Protein AF-A0A6V7JQX3-F1 (afdb_monomer_lite)

Radius of gyration: 16.18 Å; chains: 1; bounding box: 37×18×43 Å

Foldseek 3Di:
DAACPPPHHRDDPDCPPPVVLVVCVVVVNRDDDPDDPPDDDPDDHPVVVVVVVVVVVVVVVVVD

pLDDT: mean 86.84, std 7.9, range [55.62, 96.56]

Secondary structure (DSSP, 8-state):
---SSSSSTT--S-SSSHHHHHHHHHTTS-------TTPPP----HHHHHHHHHHHHHHHHT--

InterPro domains:
  IPR013120 Fatty acyl-CoA reductase-like, NAD-binding domain [PF07993] (6-53)
  IPR026055 Fatty acyl-CoA reductase [PTHR11011] (2-57)

Structure (mmCIF, N/CA/C/O backbone):
data_AF-A0A6V7JQX3-F1
#
_entry.id   AF-A0A6V7JQX3-F1
#
loop_
_atom_site.group_PDB
_atom_site.id
_atom_site.type_symbol
_atom_site.label_atom_id
_atom_site.label_alt_id
_atom_site.label_comp_id
_atom_site.label_asym_id
_atom_site.label_entity_id
_atom_site.label_seq_id
_atom_site.pdbx_PDB_ins_code
_atom_site.Cartn_x
_atom_site.Cartn_y
_atom_site.Cartn_z
_atom_site.occupancy
_atom_site.B_iso_or_equiv
_atom_site.auth_seq_id
_atom_site.auth_comp_id
_atom_site.auth_asym_id
_atom_site.auth_atom_id
_atom_site.pdbx_PDB_model_num
ATOM 1 N N . THR A 1 1 ? -2.170 2.933 0.927 1.00 73.44 1 THR A N 1
ATOM 2 C CA . THR A 1 1 ? -1.971 1.646 1.604 1.00 73.44 1 THR A CA 1
ATOM 3 C C . THR A 1 1 ? -0.647 1.655 2.336 1.00 73.44 1 THR A C 1
ATOM 5 O O . THR A 1 1 ? 0.247 2.375 1.903 1.00 73.44 1 THR A O 1
ATOM 8 N N . GLY A 1 2 ? -0.528 0.924 3.446 1.00 83.81 2 GLY A N 1
ATOM 9 C CA . GLY A 1 2 ? 0.768 0.693 4.091 1.00 83.81 2 GLY A CA 1
ATOM 10 C C . GLY A 1 2 ? 1.602 -0.341 3.330 1.00 83.81 2 GLY A C 1
ATOM 11 O O . GLY A 1 2 ? 1.047 -1.132 2.566 1.00 83.81 2 GLY A O 1
ATOM 12 N N . ALA A 1 3 ? 2.915 -0.318 3.530 1.00 90.44 3 ALA A N 1
ATOM 13 C CA . ALA A 1 3 ? 3.824 -1.361 3.076 1.00 90.44 3 ALA A CA 1
ATOM 14 C C . ALA A 1 3 ? 3.526 -2.690 3.776 1.00 90.44 3 ALA A C 1
ATOM 16 O O . ALA A 1 3 ? 3.175 -2.703 4.961 1.00 90.44 3 ALA A O 1
ATOM 17 N N . TRP A 1 4 ? 3.682 -3.797 3.056 1.00 89.38 4 TRP A N 1
ATOM 18 C CA . TRP A 1 4 ? 3.590 -5.131 3.637 1.00 89.38 4 TRP A CA 1
ATOM 19 C C . TRP A 1 4 ? 4.888 -5.494 4.375 1.00 89.38 4 TRP A C 1
ATOM 21 O O . TRP A 1 4 ? 4.833 -5.905 5.535 1.00 89.38 4 TRP A O 1
ATOM 31 N N . GLN A 1 5 ? 6.046 -5.284 3.743 1.00 91.19 5 GLN A N 1
ATOM 32 C CA . GLN A 1 5 ? 7.368 -5.605 4.296 1.00 91.19 5 GLN A CA 1
ATOM 33 C C . GLN A 1 5 ? 8.330 -4.413 4.286 1.00 91.19 5 GLN A C 1
ATOM 35 O O . GLN A 1 5 ? 8.875 -4.068 5.335 1.00 91.19 5 GLN A O 1
ATOM 40 N N . GLU A 1 6 ? 8.528 -3.768 3.137 1.00 89.62 6 GLU A N 1
ATOM 41 C CA . GLU A 1 6 ? 9.596 -2.775 2.949 1.00 89.62 6 GLU A CA 1
ATOM 42 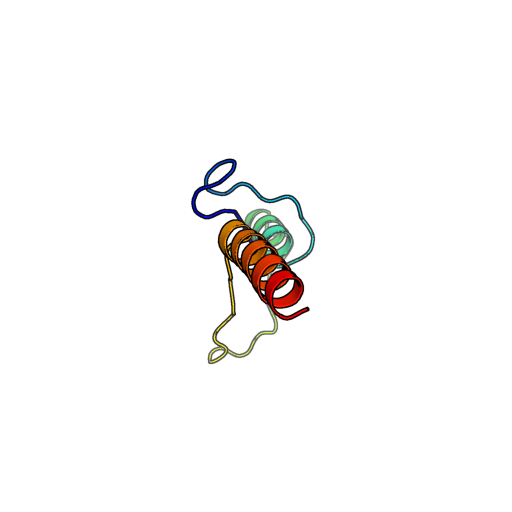C C . GLU A 1 6 ? 9.036 -1.361 2.739 1.00 89.62 6 GLU A C 1
ATOM 44 O O . GLU A 1 6 ? 8.028 -1.193 2.054 1.00 89.62 6 GLU A O 1
ATOM 49 N N . PRO A 1 7 ? 9.663 -0.300 3.283 1.00 84.44 7 PRO A N 1
ATOM 50 C CA . PRO A 1 7 ? 10.868 -0.282 4.121 1.00 84.44 7 PRO A CA 1
ATOM 51 C C . PRO A 1 7 ? 10.621 -0.706 5.580 1.00 84.44 7 PRO A C 1
ATOM 53 O O . PRO A 1 7 ? 11.548 -1.130 6.260 1.00 84.44 7 PRO A O 1
ATOM 56 N N . ILE A 1 8 ? 9.384 -0.577 6.071 1.00 90.88 8 ILE A N 1
ATOM 57 C CA . ILE A 1 8 ? 8.925 -1.061 7.381 1.00 90.88 8 ILE A CA 1
ATOM 58 C C . ILE A 1 8 ? 7.468 -1.501 7.207 1.00 90.88 8 ILE A C 1
ATOM 60 O O . ILE A 1 8 ? 6.679 -0.773 6.600 1.00 90.88 8 ILE A O 1
ATOM 64 N N . ALA A 1 9 ? 7.076 -2.645 7.767 1.00 90.25 9 ALA A N 1
ATOM 65 C CA . ALA A 1 9 ? 5.688 -3.102 7.735 1.00 90.25 9 ALA A CA 1
ATOM 66 C C . ALA A 1 9 ? 4.723 -2.036 8.295 1.00 90.25 9 ALA A C 1
ATOM 68 O O . ALA A 1 9 ? 4.939 -1.462 9.365 1.00 90.25 9 ALA A O 1
ATOM 69 N N . GLY A 1 10 ? 3.651 -1.750 7.556 1.00 85.56 10 GLY A N 1
ATOM 70 C CA . GLY A 1 10 ? 2.668 -0.717 7.889 1.00 85.56 10 GLY A CA 1
ATOM 71 C C . GLY A 1 10 ? 3.102 0.717 7.566 1.00 85.56 10 GLY A C 1
ATOM 72 O O . GLY A 1 10 ? 2.299 1.640 7.734 1.00 85.56 10 GLY A O 1
ATOM 73 N N . TRP A 1 11 ? 4.323 0.933 7.067 1.00 86.56 11 TRP A N 1
ATOM 74 C CA . TRP A 1 11 ? 4.785 2.262 6.673 1.00 86.56 11 TRP A CA 1
ATOM 75 C C . TRP A 1 11 ? 3.915 2.841 5.556 1.00 86.56 11 TRP A C 1
ATOM 77 O O . TRP A 1 11 ? 3.647 2.191 4.549 1.00 86.56 11 TRP A O 1
ATOM 87 N N . THR A 1 12 ? 3.453 4.077 5.737 1.00 76.50 12 THR A N 1
ATOM 88 C CA . THR A 1 12 ? 2.578 4.781 4.793 1.00 76.50 12 THR A CA 1
ATOM 89 C C . THR A 1 12 ? 3.052 6.219 4.639 1.00 76.50 12 THR A C 1
ATOM 91 O O . THR A 1 12 ? 3.299 6.909 5.625 1.00 76.50 12 THR A O 1
ATOM 94 N N . THR A 1 13 ? 3.145 6.699 3.402 1.00 68.81 13 THR A N 1
ATOM 95 C CA . THR A 1 13 ? 3.571 8.076 3.089 1.00 68.81 13 THR A CA 1
ATOM 96 C C . THR A 1 13 ? 2.407 9.0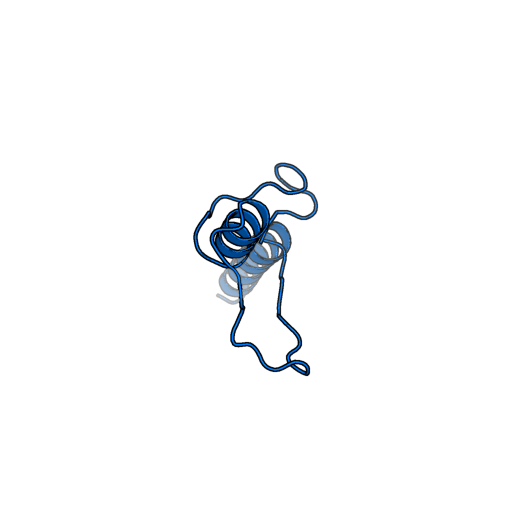59 3.025 1.00 68.81 13 THR A C 1
ATOM 98 O O . THR A 1 13 ? 2.599 10.267 3.141 1.00 68.81 13 THR A O 1
ATOM 101 N N . SER A 1 14 ? 1.181 8.555 2.864 1.00 68.94 14 SER A N 1
ATOM 102 C CA . SER A 1 14 ? 0.002 9.375 2.602 1.00 68.94 14 SER A CA 1
ATOM 103 C C . SER A 1 14 ? -1.035 9.261 3.717 1.00 68.94 14 SER A C 1
ATOM 105 O O . SER A 1 14 ? -1.466 8.162 4.076 1.00 68.94 14 SER A O 1
ATOM 107 N N . LYS A 1 15 ? -1.477 10.419 4.222 1.00 68.31 15 LYS A N 1
ATOM 108 C CA . LYS A 1 15 ? -2.724 10.570 4.996 1.00 68.31 15 LYS A CA 1
ATOM 109 C C . LYS A 1 15 ? -3.944 10.725 4.086 1.00 68.31 15 LYS A C 1
ATOM 111 O O . LYS A 1 15 ? -5.070 10.663 4.562 1.00 68.31 15 LYS A O 1
ATOM 116 N N . ASN A 1 16 ? -3.734 10.931 2.791 1.00 71.69 16 ASN A N 1
ATOM 117 C CA . ASN A 1 16 ? -4.800 11.096 1.818 1.00 71.69 16 ASN A CA 1
ATOM 118 C C . ASN A 1 16 ? -5.261 9.700 1.375 1.00 71.69 16 ASN A C 1
ATOM 120 O O . ASN A 1 16 ? -4.444 8.897 0.919 1.00 71.69 16 ASN A O 1
ATOM 124 N N . GLY A 1 17 ? -6.551 9.402 1.554 1.00 78.56 17 GLY A N 1
ATOM 125 C CA . GLY A 1 17 ? -7.163 8.122 1.183 1.00 78.56 17 GLY A CA 1
ATOM 126 C C . GLY A 1 17 ? -7.649 7.279 2.377 1.00 78.56 17 GLY A C 1
ATOM 127 O O . GLY A 1 17 ? -7.996 7.842 3.423 1.00 78.56 17 GLY A O 1
ATOM 128 N N . PRO A 1 18 ? -7.686 5.936 2.241 1.00 80.56 18 PRO A N 1
ATOM 129 C CA . PRO A 1 18 ? -8.254 5.022 3.240 1.00 80.56 18 PRO A CA 1
ATOM 130 C C . PRO A 1 18 ? -7.659 5.169 4.638 1.00 80.56 18 PRO A C 1
ATOM 132 O O . PRO A 1 18 ? -8.373 5.076 5.630 1.00 80.56 18 PRO A O 1
ATOM 135 N N . GLN A 1 19 ? -6.361 5.448 4.741 1.00 83.38 19 GLN A N 1
ATOM 136 C CA . GLN A 1 19 ? -5.681 5.590 6.028 1.00 83.38 19 GLN A CA 1
ATOM 137 C C . GLN A 1 19 ? -6.116 6.860 6.770 1.00 83.38 19 GLN A C 1
ATOM 139 O O . GLN A 1 19 ? -6.326 6.821 7.980 1.00 83.38 19 GLN A O 1
ATOM 144 N N . GLY A 1 20 ? -6.304 7.977 6.061 1.00 85.50 20 GLY A N 1
ATOM 145 C CA . GLY A 1 20 ? -6.864 9.198 6.649 1.00 85.50 20 GLY A CA 1
ATOM 146 C C . GLY A 1 20 ? -8.318 9.020 7.059 1.00 85.50 20 GLY A C 1
ATOM 147 O O . GLY A 1 20 ? -8.721 9.501 8.117 1.00 85.50 20 GLY A O 1
ATOM 148 N N . PHE A 1 21 ? -9.081 8.270 6.261 1.00 86.88 21 PHE A N 1
ATOM 149 C CA . PHE A 1 21 ? -10.451 7.898 6.594 1.00 86.88 21 PHE A CA 1
ATOM 150 C C . PHE A 1 21 ? -10.510 7.053 7.871 1.00 86.88 21 PHE A C 1
ATOM 152 O O . PHE A 1 21 ? -11.240 7.403 8.796 1.00 86.88 21 PHE A O 1
ATOM 159 N N . LEU A 1 22 ? -9.691 5.999 7.959 1.00 86.00 22 LEU A N 1
ATOM 160 C CA . LEU A 1 22 ? -9.551 5.159 9.150 1.00 86.00 22 LEU A CA 1
ATOM 161 C C . LEU A 1 22 ? -9.154 5.997 10.365 1.00 86.00 22 LEU A C 1
ATOM 163 O O . LEU A 1 22 ? -9.815 5.914 11.391 1.00 86.00 22 LEU A O 1
ATOM 167 N N . MET A 1 23 ? -8.159 6.880 10.238 1.00 87.44 23 MET A N 1
ATOM 168 C CA . MET A 1 23 ? -7.759 7.778 11.326 1.00 87.44 23 MET A CA 1
ATOM 169 C C . MET A 1 23 ? -8.908 8.702 11.767 1.00 87.44 23 MET A C 1
ATOM 171 O O . MET A 1 23 ? -9.112 8.916 12.963 1.00 87.44 23 MET A O 1
ATOM 175 N N . GLY A 1 24 ? -9.674 9.247 10.819 1.00 90.62 24 GLY A N 1
ATOM 176 C CA . GLY A 1 24 ? -10.852 10.071 11.098 1.00 90.62 24 GLY A CA 1
ATOM 177 C C . GLY A 1 24 ? -11.984 9.290 11.768 1.00 90.62 24 GLY A C 1
ATOM 178 O O . GLY A 1 24 ? -12.650 9.826 12.656 1.00 90.62 24 GLY A O 1
ATOM 179 N N . ALA A 1 25 ? -12.172 8.025 11.389 1.00 90.88 25 ALA A N 1
ATOM 180 C CA . ALA A 1 25 ? -13.152 7.126 11.991 1.00 90.88 25 ALA A CA 1
ATOM 181 C C . ALA A 1 25 ? -12.737 6.728 13.412 1.00 90.88 25 ALA A C 1
ATOM 183 O O . ALA A 1 25 ? -13.546 6.826 14.331 1.00 90.88 25 ALA A O 1
ATOM 184 N N . SER A 1 26 ? -11.459 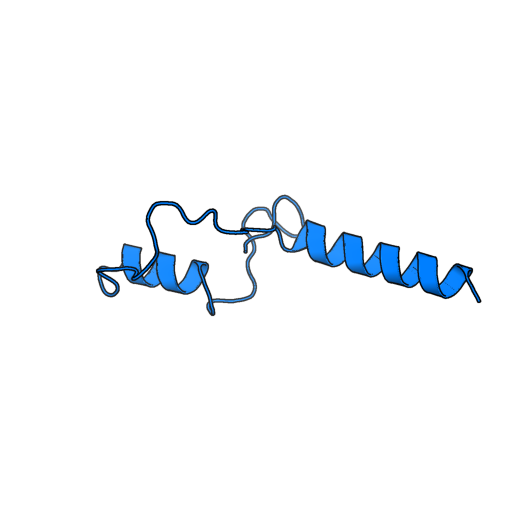6.399 13.629 1.00 90.25 26 SER A N 1
ATOM 185 C CA . SER A 1 26 ? -10.899 6.107 14.957 1.00 90.25 26 SER A CA 1
ATOM 186 C C . SER A 1 26 ? -11.013 7.293 15.915 1.00 90.25 26 SER A C 1
ATOM 188 O O . SER A 1 26 ? -11.207 7.102 17.110 1.00 90.25 26 SER A O 1
ATOM 190 N N . LYS A 1 27 ? -10.929 8.527 15.402 1.00 92.31 27 LYS A N 1
ATOM 191 C CA . LYS A 1 27 ? -11.160 9.752 16.185 1.00 92.31 27 LYS A CA 1
ATOM 192 C C . LYS A 1 27 ? -12.644 10.096 16.378 1.00 92.31 27 LYS A C 1
ATOM 194 O O . LYS A 1 27 ? -12.945 11.088 17.035 1.00 92.31 27 LYS A O 1
ATOM 199 N N . GLY A 1 28 ? -13.570 9.341 15.784 1.00 91.75 28 GLY A N 1
ATOM 200 C CA . GLY A 1 28 ? -15.013 9.601 15.846 1.00 91.75 28 GLY A CA 1
ATOM 201 C C . GLY A 1 28 ? -15.491 10.807 15.025 1.00 91.75 28 GLY A C 1
ATOM 202 O O . GLY A 1 28 ? -16.661 11.187 15.118 1.00 91.75 28 GLY A O 1
ATOM 203 N N . VAL A 1 29 ? -14.607 11.407 14.219 1.00 92.75 29 VAL A N 1
ATOM 204 C CA . VAL A 1 29 ? -14.924 12.526 13.315 1.00 92.75 29 VAL A CA 1
ATOM 205 C C . VAL A 1 29 ? -15.716 12.012 12.116 1.00 92.75 29 VAL A C 1
ATOM 207 O O . VAL A 1 29 ? -16.723 12.592 11.716 1.00 92.75 29 VAL A O 1
ATOM 210 N N . VAL A 1 30 ? -15.278 10.883 11.565 1.00 89.69 30 VAL A N 1
ATOM 211 C CA . VAL A 1 30 ? -15.942 10.205 10.456 1.00 89.69 30 VAL A CA 1
ATOM 212 C C . VAL A 1 30 ? -16.914 9.172 11.021 1.00 89.69 30 VAL A C 1
ATOM 214 O O . VAL A 1 30 ? -16.505 8.261 11.733 1.00 89.69 30 VAL A O 1
ATOM 217 N N . ARG A 1 31 ? -18.208 9.311 10.705 1.00 88.50 31 ARG A N 1
ATOM 218 C CA . ARG A 1 31 ? -19.282 8.461 11.264 1.00 88.50 31 ARG A CA 1
ATOM 219 C C . ARG A 1 31 ? -19.932 7.509 10.267 1.00 88.50 31 ARG A C 1
ATOM 221 O O . ARG A 1 31 ? -20.566 6.548 10.685 1.00 88.50 31 ARG A O 1
ATOM 228 N N . ARG A 1 32 ? -19.837 7.788 8.965 1.00 85.44 32 ARG A N 1
ATOM 229 C CA . ARG A 1 32 ? -20.413 6.954 7.900 1.00 85.44 32 ARG A CA 1
ATOM 230 C C . ARG A 1 32 ? -19.521 7.005 6.665 1.00 85.44 32 ARG A C 1
ATOM 232 O O . ARG A 1 32 ? -19.046 8.080 6.308 1.00 85.44 32 ARG A O 1
ATOM 239 N N . LEU A 1 33 ? -19.336 5.856 6.018 1.00 83.62 33 LEU A N 1
ATOM 240 C CA . LEU A 1 33 ? -18.744 5.752 4.687 1.00 83.62 33 LEU A CA 1
ATOM 241 C C . LEU A 1 33 ? -19.872 5.433 3.695 1.00 83.62 33 LEU A C 1
ATOM 243 O O . LEU A 1 33 ? -20.481 4.370 3.828 1.00 83.62 33 LEU A O 1
ATOM 247 N N . PRO A 1 34 ? -20.195 6.315 2.735 1.00 83.00 34 PRO A N 1
ATOM 248 C CA . PRO A 1 34 ? -21.137 5.993 1.670 1.00 83.00 34 PRO A CA 1
ATOM 249 C C . PRO A 1 34 ? -20.457 5.039 0.679 1.00 83.00 34 PRO A C 1
ATOM 251 O O . PRO A 1 34 ? -19.893 5.460 -0.326 1.00 83.00 34 PRO A O 1
ATOM 254 N N . VAL A 1 35 ? -20.465 3.749 1.003 1.00 85.56 35 VAL A N 1
ATOM 255 C CA . VAL A 1 35 ? -19.937 2.675 0.158 1.00 85.56 35 VAL A CA 1
ATOM 256 C C . VAL A 1 35 ? -20.961 1.550 0.078 1.00 85.56 35 VAL A C 1
ATOM 258 O O . VAL A 1 35 ? -21.675 1.280 1.046 1.00 85.56 35 VAL A O 1
ATOM 261 N N . ALA A 1 36 ? -21.063 0.908 -1.083 1.00 91.44 36 ALA A N 1
ATOM 262 C CA . ALA A 1 36 ? -21.922 -0.254 -1.238 1.00 91.44 36 ALA A CA 1
ATOM 263 C C . ALA A 1 36 ? -21.382 -1.428 -0.405 1.00 91.44 36 ALA A C 1
ATOM 265 O O . ALA A 1 36 ? -20.184 -1.699 -0.407 1.00 91.44 36 ALA A O 1
ATOM 266 N N . SER A 1 37 ? -22.268 -2.152 0.282 1.00 87.75 37 SER A N 1
ATOM 267 C CA . SER A 1 37 ? -21.893 -3.274 1.158 1.00 87.75 37 SER A CA 1
ATOM 268 C C . SER A 1 37 ? -21.277 -4.464 0.419 1.00 87.75 37 SER A C 1
ATOM 270 O O . SER A 1 37 ? -20.597 -5.277 1.032 1.00 87.75 37 SER A O 1
ATOM 272 N N . HIS A 1 38 ? -21.518 -4.568 -0.887 1.00 91.88 38 HIS A N 1
ATOM 273 C CA . HIS A 1 38 ? -20.974 -5.611 -1.755 1.00 91.88 38 HIS A CA 1
ATOM 274 C C . HIS A 1 38 ? -19.693 -5.175 -2.482 1.00 91.88 38 HIS A C 1
ATOM 276 O O . HIS A 1 38 ? -19.191 -5.917 -3.324 1.00 91.88 38 HIS A O 1
ATOM 282 N N . LEU A 1 39 ? -19.178 -3.970 -2.212 1.00 90.12 39 LEU A N 1
ATOM 283 C CA . LEU A 1 39 ? -17.966 -3.488 -2.858 1.00 90.12 39 LEU A CA 1
ATOM 284 C C . LEU A 1 39 ? -16.738 -4.171 -2.248 1.00 90.12 39 LEU A C 1
ATOM 286 O O . LEU A 1 39 ? -16.483 -4.057 -1.049 1.00 90.12 39 LEU A O 1
ATOM 290 N N . ILE A 1 40 ? -15.949 -4.831 -3.092 1.00 89.50 40 ILE A N 1
ATOM 291 C CA . ILE A 1 40 ? -14.611 -5.305 -2.737 1.00 89.50 40 ILE A CA 1
ATOM 292 C C . ILE A 1 40 ? -13.649 -4.140 -2.971 1.00 89.50 40 ILE A C 1
ATOM 294 O O . ILE A 1 40 ? -13.612 -3.578 -4.062 1.00 89.50 40 ILE A O 1
ATOM 298 N N . TYR A 1 41 ? -12.921 -3.733 -1.931 1.00 83.75 41 TYR A N 1
ATOM 299 C CA . TYR A 1 41 ? -11.990 -2.610 -2.017 1.00 83.75 41 TYR A CA 1
ATOM 300 C C . TYR A 1 41 ? -10.575 -3.094 -2.339 1.00 83.75 41 TYR A C 1
ATOM 302 O O . TYR A 1 41 ? -10.012 -3.900 -1.597 1.00 83.75 41 TYR A O 1
ATOM 310 N N . ASP A 1 42 ? -9.975 -2.542 -3.391 1.00 85.62 42 ASP A N 1
ATOM 311 C CA . ASP A 1 42 ? -8.608 -2.871 -3.795 1.00 85.62 42 ASP A CA 1
ATOM 312 C C . ASP A 1 42 ? -7.585 -2.157 -2.901 1.00 85.62 42 ASP A C 1
ATOM 314 O O . ASP A 1 42 ? -7.188 -1.012 -3.131 1.00 85.62 42 ASP A O 1
ATOM 318 N N . TYR A 1 43 ? -7.147 -2.843 -1.843 1.00 83.44 43 TYR A N 1
ATOM 319 C CA . TYR A 1 43 ? -6.144 -2.333 -0.907 1.00 83.44 43 TYR A CA 1
ATOM 320 C C . TYR A 1 43 ? -4.762 -2.938 -1.179 1.00 83.44 43 TYR A C 1
ATOM 322 O O . TYR A 1 43 ? -4.311 -3.846 -0.485 1.00 83.44 43 TYR A O 1
ATOM 330 N N . ILE A 1 44 ? -4.083 -2.428 -2.209 1.00 88.00 44 ILE A N 1
ATOM 331 C CA . ILE A 1 44 ? -2.797 -2.972 -2.675 1.00 88.00 44 ILE A CA 1
ATOM 332 C C . ILE A 1 44 ? -1.623 -2.340 -1.899 1.00 88.00 44 ILE A C 1
ATOM 334 O O . ILE A 1 44 ? -1.553 -1.105 -1.846 1.00 88.00 44 ILE A O 1
ATOM 338 N N . PRO A 1 45 ? -0.709 -3.135 -1.299 1.00 88.94 45 PRO A N 1
ATOM 339 C CA . PRO A 1 45 ? 0.508 -2.660 -0.627 1.00 88.94 45 PRO A CA 1
ATOM 340 C C . PRO A 1 45 ? 1.435 -1.857 -1.542 1.00 88.94 45 PRO A C 1
ATOM 342 O O . PRO A 1 45 ? 1.603 -2.179 -2.717 1.00 88.94 45 PRO A O 1
ATOM 345 N N . ILE A 1 46 ? 2.049 -0.803 -1.000 1.00 88.06 46 ILE A N 1
ATOM 346 C CA . ILE A 1 46 ? 2.882 0.118 -1.790 1.00 88.06 46 ILE A CA 1
ATOM 347 C C . ILE A 1 46 ? 4.176 -0.532 -2.290 1.00 88.06 46 ILE A C 1
ATOM 349 O O . ILE A 1 46 ? 4.600 -0.264 -3.408 1.00 88.06 46 ILE A O 1
ATOM 353 N N . ASP A 1 47 ? 4.773 -1.411 -1.495 1.00 91.38 47 ASP A N 1
ATOM 354 C CA . ASP A 1 47 ? 5.978 -2.165 -1.836 1.00 91.38 47 ASP A CA 1
ATOM 355 C C . ASP A 1 47 ? 5.761 -3.075 -3.046 1.00 91.38 47 ASP A C 1
ATOM 357 O O . ASP A 1 47 ? 6.591 -3.108 -3.952 1.00 91.38 47 ASP A O 1
ATOM 361 N N . ILE A 1 48 ? 4.596 -3.721 -3.136 1.00 92.62 48 ILE A N 1
ATOM 362 C CA . ILE A 1 48 ? 4.227 -4.519 -4.313 1.00 92.62 48 ILE A CA 1
ATOM 363 C C . ILE A 1 48 ? 4.134 -3.634 -5.561 1.00 92.62 48 ILE A C 1
ATOM 365 O O . ILE A 1 48 ? 4.671 -3.988 -6.610 1.00 92.62 48 ILE A O 1
ATOM 369 N N . VAL A 1 49 ? 3.483 -2.472 -5.452 1.00 91.50 49 VAL A N 1
ATOM 370 C CA . VAL A 1 49 ? 3.324 -1.539 -6.578 1.00 91.50 49 VAL A CA 1
ATOM 371 C C . VAL A 1 49 ? 4.679 -1.018 -7.055 1.00 91.50 49 VAL A C 1
ATOM 373 O O . VAL A 1 49 ? 4.952 -1.032 -8.253 1.00 91.50 49 VAL A O 1
ATOM 376 N N . VAL A 1 50 ? 5.542 -0.584 -6.135 1.00 92.19 50 VAL A N 1
ATOM 377 C CA . VAL A 1 50 ? 6.867 -0.045 -6.473 1.00 92.19 50 VAL A CA 1
ATOM 378 C C . VAL A 1 50 ? 7.732 -1.112 -7.142 1.00 92.19 50 VAL A C 1
ATOM 380 O O . VAL A 1 50 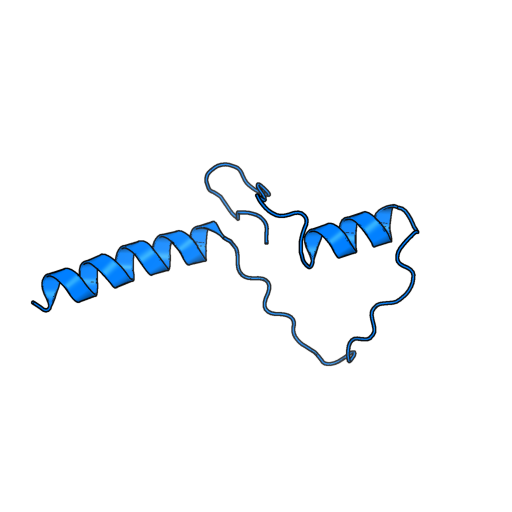? 8.288 -0.857 -8.211 1.00 92.19 50 VAL A O 1
ATOM 383 N N . ASN A 1 51 ? 7.782 -2.321 -6.581 1.00 93.62 51 ASN A N 1
ATOM 384 C CA . ASN A 1 51 ? 8.556 -3.421 -7.155 1.00 93.62 51 ASN A CA 1
ATOM 385 C C . ASN A 1 51 ? 8.048 -3.807 -8.551 1.00 93.62 51 ASN A C 1
ATOM 387 O O . ASN A 1 51 ? 8.849 -3.997 -9.467 1.00 93.62 51 ASN A O 1
ATOM 391 N N . ALA A 1 52 ? 6.727 -3.848 -8.751 1.00 94.88 52 ALA A N 1
ATOM 392 C CA . ALA A 1 52 ? 6.138 -4.132 -10.058 1.00 94.88 52 ALA A CA 1
ATOM 393 C C . ALA A 1 52 ? 6.508 -3.075 -11.111 1.00 94.88 52 ALA A C 1
ATOM 395 O O . ALA A 1 52 ? 6.835 -3.428 -12.243 1.00 94.88 52 ALA A O 1
ATOM 396 N N . VAL A 1 53 ? 6.503 -1.788 -10.746 1.00 95.69 53 VAL A N 1
ATOM 397 C CA . VAL A 1 53 ? 6.874 -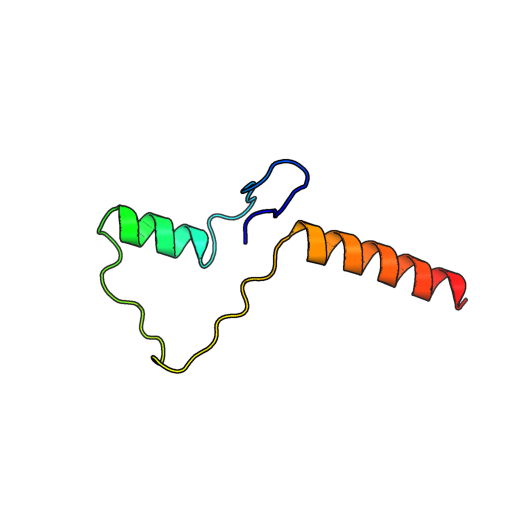0.694 -11.660 1.00 95.69 53 VAL A CA 1
ATOM 398 C C . VAL A 1 53 ? 8.352 -0.766 -12.046 1.00 95.69 53 VAL A C 1
ATOM 400 O O . VAL A 1 53 ? 8.682 -0.586 -13.218 1.00 95.69 53 VAL A O 1
ATOM 403 N N . ILE A 1 54 ? 9.240 -1.071 -11.096 1.00 95.38 54 ILE A N 1
ATOM 404 C CA . ILE A 1 54 ? 10.676 -1.241 -11.370 1.00 95.38 54 ILE A CA 1
ATOM 405 C C . ILE A 1 54 ? 10.898 -2.382 -12.372 1.00 95.38 54 ILE A C 1
ATOM 407 O O . ILE A 1 54 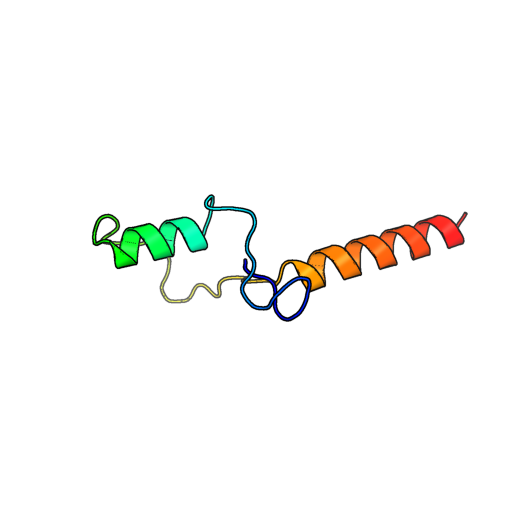? 11.606 -2.205 -13.365 1.00 95.38 54 ILE A O 1
ATOM 411 N N . VAL A 1 55 ? 10.261 -3.535 -12.143 1.00 96.44 55 VAL A N 1
ATOM 412 C CA . VAL A 1 55 ? 10.345 -4.695 -13.045 1.00 96.44 55 VAL A CA 1
ATOM 413 C C . VAL A 1 55 ? 9.778 -4.363 -14.426 1.00 96.44 55 VAL A C 1
ATOM 415 O O . VAL A 1 55 ? 10.401 -4.688 -15.433 1.00 96.44 55 VAL A O 1
ATOM 418 N N . ALA A 1 56 ? 8.639 -3.671 -14.494 1.00 96.56 56 ALA A N 1
ATOM 419 C CA . ALA A 1 56 ? 8.048 -3.249 -15.761 1.00 96.56 56 ALA A CA 1
ATOM 420 C C . ALA A 1 56 ? 8.987 -2.328 -16.558 1.00 96.56 56 ALA A C 1
ATOM 422 O O . ALA A 1 56 ? 9.159 -2.523 -17.759 1.00 96.56 56 ALA A O 1
ATOM 423 N N . GLY A 1 57 ? 9.641 -1.371 -15.891 1.00 95.81 57 GLY A N 1
ATOM 424 C CA . GLY A 1 57 ? 10.627 -0.493 -16.523 1.00 95.81 57 GLY A CA 1
ATOM 425 C C . GLY A 1 57 ? 11.826 -1.256 -17.092 1.00 95.81 57 GLY A C 1
ATOM 426 O O . GLY A 1 57 ? 12.259 -0.967 -18.205 1.00 95.81 57 GLY A O 1
ATOM 427 N N . GLN A 1 58 ? 12.324 -2.268 -16.374 1.00 95.50 58 GLN A N 1
ATOM 428 C CA . GLN A 1 58 ? 13.397 -3.137 -16.872 1.00 95.50 58 GLN A CA 1
ATOM 429 C C . GLN A 1 58 ? 12.967 -3.932 -18.108 1.00 95.50 58 GLN A C 1
ATOM 431 O O . GLN A 1 58 ? 13.702 -3.979 -19.087 1.00 95.50 58 GLN A O 1
ATOM 436 N N . ILE A 1 59 ? 11.764 -4.512 -18.093 1.00 95.25 59 ILE A N 1
ATOM 437 C CA . ILE A 1 59 ? 11.243 -5.282 -19.232 1.00 95.25 59 ILE A CA 1
ATOM 438 C C . ILE A 1 59 ? 11.146 -4.406 -20.483 1.00 95.25 59 ILE A C 1
ATOM 440 O O . ILE A 1 59 ? 11.556 -4.839 -21.556 1.00 95.25 59 ILE A O 1
ATOM 444 N N . VAL A 1 60 ? 10.632 -3.181 -20.345 1.00 95.00 60 VAL A N 1
ATOM 445 C CA . VAL A 1 60 ? 10.531 -2.240 -21.469 1.00 95.00 60 VAL A CA 1
ATOM 446 C C . VAL A 1 60 ? 11.918 -1.858 -21.988 1.00 95.00 60 VAL A C 1
ATOM 448 O O . VAL A 1 60 ? 12.130 -1.908 -23.191 1.00 95.00 60 VAL A O 1
ATOM 451 N N . GLY A 1 61 ? 12.874 -1.557 -21.104 1.00 89.88 61 GLY A N 1
ATOM 452 C CA . GLY A 1 61 ? 14.237 -1.195 -21.508 1.00 89.88 61 GLY A CA 1
ATOM 453 C C . GLY A 1 61 ? 15.049 -2.336 -22.138 1.00 89.88 61 GLY A C 1
ATOM 454 O O . GLY A 1 61 ? 15.995 -2.067 -22.864 1.00 89.88 61 GLY A O 1
ATOM 455 N N . CYS A 1 62 ? 14.702 -3.603 -21.885 1.00 86.00 62 CYS A N 1
ATOM 456 C CA . CYS A 1 62 ? 15.303 -4.756 -22.572 1.00 86.00 62 CYS A CA 1
ATOM 457 C C . CYS A 1 62 ? 14.624 -5.103 -23.908 1.00 86.00 62 CYS A C 1
ATOM 459 O O . CYS A 1 62 ? 15.123 -5.970 -24.624 1.00 86.00 62 CYS A O 1
ATOM 461 N N . ALA A 1 63 ? 13.461 -4.515 -24.201 1.00 73.50 63 ALA A N 1
ATOM 462 C CA . ALA A 1 63 ? 12.730 -4.731 -25.448 1.00 73.50 63 ALA A CA 1
ATOM 463 C C . ALA A 1 63 ? 13.139 -3.750 -26.566 1.00 73.50 63 ALA A C 1
ATOM 465 O O . ALA A 1 63 ? 12.681 -3.908 -27.699 1.00 73.50 63 ALA A O 1
ATOM 466 N N . GLU A 1 64 ? 13.977 -2.762 -26.239 1.00 55.62 64 GLU A N 1
ATOM 467 C CA . GLU A 1 64 ? 14.698 -1.885 -27.174 1.00 55.62 64 GLU A CA 1
ATOM 468 C C . GLU A 1 64 ? 16.055 -2.496 -27.559 1.00 55.62 64 GLU A C 1
ATOM 470 O O . GLU A 1 64 ? 16.437 -2.362 -28.745 1.00 55.62 64 GLU A O 1
#

Sequence (64 aa):
TGAWQEPIAGWTTSKNGPQGFLMGASKGVVRRLPVASHLIYDYIPIDIVVNAVIVAGQIVGCAE

Organism: NCBI:txid1563983